Protein AF-A0A2E3DSH6-F1 (afdb_monomer_lite)

Radius of gyration: 25.75 Å; chains: 1; bounding box: 35×32×92 Å

Structure 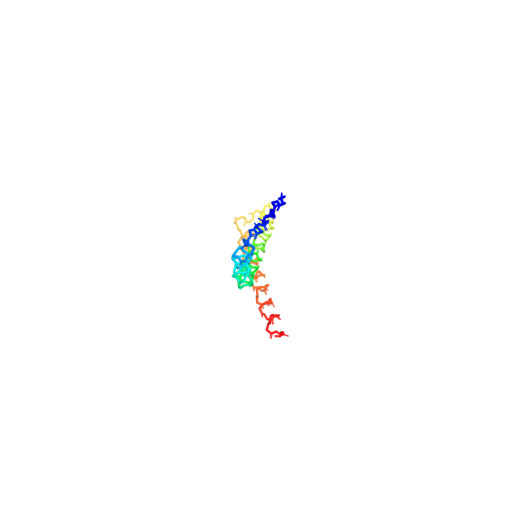(mmCIF, N/CA/C/O backbone):
data_AF-A0A2E3DSH6-F1
#
_entry.id   AF-A0A2E3DSH6-F1
#
loop_
_atom_site.group_PDB
_atom_site.id
_atom_site.type_symbol
_atom_site.label_atom_id
_atom_site.label_alt_id
_atom_site.label_comp_id
_atom_site.label_asym_id
_atom_site.label_entity_id
_atom_site.label_seq_id
_atom_site.pdbx_PDB_ins_code
_atom_site.Cartn_x
_atom_site.Cartn_y
_atom_site.Cartn_z
_atom_site.occupancy
_atom_site.B_iso_or_equiv
_atom_site.auth_seq_id
_atom_site.auth_comp_id
_atom_site.auth_asym_id
_atom_site.auth_atom_id
_atom_site.pdbx_PDB_model_num
ATOM 1 N N . MET A 1 1 ? -2.683 15.500 68.312 1.00 46.47 1 MET A N 1
ATOM 2 C CA . MET A 1 1 ? -3.382 16.031 67.121 1.00 46.47 1 MET A CA 1
ATOM 3 C C . MET A 1 1 ? -2.724 15.409 65.892 1.00 46.47 1 MET A C 1
ATOM 5 O O . MET A 1 1 ? -1.578 15.739 65.632 1.00 46.47 1 MET A O 1
ATOM 9 N N . SER A 1 2 ? -3.354 14.441 65.217 1.00 44.59 2 SER A N 1
ATOM 10 C CA . SER A 1 2 ? -2.751 13.763 64.054 1.00 44.59 2 SER A CA 1
ATOM 11 C C . SER A 1 2 ? -3.420 14.259 62.775 1.00 44.59 2 SER A C 1
ATOM 13 O O . SER A 1 2 ? -4.636 14.134 62.624 1.00 44.59 2 SER A O 1
ATOM 15 N N . ILE A 1 3 ? -2.646 14.890 61.894 1.00 58.66 3 ILE A N 1
ATOM 16 C CA . ILE A 1 3 ? -3.151 15.468 60.646 1.00 58.66 3 ILE A CA 1
ATOM 17 C C . ILE A 1 3 ? -3.355 14.329 59.645 1.00 58.66 3 ILE A C 1
ATOM 19 O O . ILE A 1 3 ? -2.404 13.695 59.191 1.00 58.66 3 ILE A O 1
ATOM 23 N N . LYS A 1 4 ? -4.618 14.067 59.297 1.00 57.69 4 LYS A N 1
ATOM 24 C CA . LYS A 1 4 ? -5.002 13.103 58.264 1.00 57.69 4 LYS A CA 1
ATOM 25 C C . LYS A 1 4 ? -4.696 13.702 56.890 1.00 57.69 4 LYS A C 1
ATOM 27 O O . LYS A 1 4 ? -5.469 14.507 56.375 1.00 57.69 4 LYS A O 1
ATOM 32 N N . VAL A 1 5 ? -3.568 13.312 56.303 1.00 63.97 5 VAL A N 1
ATOM 33 C CA . VAL A 1 5 ? -3.200 13.687 54.931 1.00 63.97 5 VAL A CA 1
ATOM 34 C C . VAL A 1 5 ? -4.174 13.010 53.966 1.00 63.97 5 VAL A C 1
ATOM 36 O O . VAL A 1 5 ? -4.163 11.791 53.792 1.00 63.97 5 VAL A O 1
ATOM 39 N N . ASN A 1 6 ? -5.065 13.803 53.372 1.00 60.03 6 ASN A N 1
ATOM 40 C CA . ASN A 1 6 ? -6.046 13.320 52.412 1.00 60.03 6 ASN A CA 1
ATOM 41 C C . ASN A 1 6 ? -5.396 13.267 51.026 1.00 60.03 6 ASN A C 1
ATOM 43 O O . ASN A 1 6 ? -5.210 14.286 50.365 1.00 60.03 6 ASN A O 1
ATOM 47 N N . ASN A 1 7 ? -4.999 12.066 50.613 1.00 56.34 7 ASN A N 1
ATOM 48 C CA . ASN A 1 7 ? -4.354 11.832 49.331 1.00 56.34 7 ASN A CA 1
ATOM 49 C C . ASN A 1 7 ? -5.411 11.853 48.215 1.00 56.34 7 ASN A C 1
ATOM 51 O O . ASN A 1 7 ? -6.007 10.826 47.879 1.00 56.34 7 ASN A O 1
ATOM 55 N N . SER A 1 8 ? -5.667 13.030 47.647 1.00 52.41 8 SER A N 1
ATOM 56 C CA . SER A 1 8 ? -6.528 13.206 46.478 1.00 52.41 8 SER A CA 1
ATOM 57 C C . SER A 1 8 ? -5.878 12.562 45.252 1.00 52.41 8 SER A C 1
ATOM 59 O O . SER A 1 8 ? -5.158 13.210 44.491 1.00 52.41 8 SER A O 1
ATOM 61 N N . LYS A 1 9 ? -6.129 11.261 45.052 1.00 49.81 9 LYS A N 1
ATOM 62 C CA . LYS A 1 9 ? -5.813 10.571 43.799 1.00 49.81 9 LYS A CA 1
ATOM 63 C C . LYS A 1 9 ? -6.595 11.238 42.672 1.00 49.81 9 LYS A C 1
ATOM 65 O O . LYS A 1 9 ? -7.803 11.055 42.530 1.00 49.81 9 LYS A O 1
ATOM 70 N N . VAL A 1 10 ? -5.873 12.023 41.886 1.00 56.69 10 VAL A N 1
ATOM 71 C CA . VAL A 1 10 ? -6.319 12.672 40.660 1.00 56.69 10 VAL A CA 1
ATOM 72 C C . VAL A 1 10 ? -6.990 11.633 39.751 1.00 56.69 10 VAL A C 1
ATOM 74 O O . VAL A 1 10 ? -6.348 10.771 39.153 1.00 56.69 10 VAL A O 1
ATOM 77 N N . LYS A 1 11 ? -8.320 11.710 39.661 1.00 52.12 11 LYS A N 1
ATOM 78 C CA . LYS A 1 11 ? -9.198 10.851 38.855 1.00 52.12 11 LYS A CA 1
ATOM 79 C C . LYS A 1 11 ? -9.164 11.278 37.374 1.00 52.12 11 LYS A C 1
ATOM 81 O O . LYS A 1 11 ? -10.201 11.528 36.777 1.00 52.12 11 LYS A O 1
ATOM 86 N N . GLN A 1 12 ? -7.972 11.394 36.781 1.00 57.06 12 GLN A N 1
ATOM 87 C CA . GLN A 1 12 ? -7.783 11.803 35.374 1.00 57.06 12 GLN A CA 1
ATOM 88 C C . GLN A 1 12 ? -7.840 10.641 34.363 1.00 57.06 12 GLN A C 1
ATOM 90 O O . GLN A 1 12 ? -7.882 10.866 33.157 1.00 57.06 12 GLN A O 1
ATOM 95 N N . ASN A 1 13 ? -7.918 9.392 34.828 1.00 56.91 13 ASN A N 1
ATOM 96 C CA . ASN A 1 13 ? -7.823 8.218 33.952 1.00 56.91 13 ASN A CA 1
ATOM 97 C C . ASN A 1 13 ? -9.088 7.961 33.094 1.00 56.91 13 ASN A C 1
ATOM 99 O O . ASN A 1 13 ? -9.050 7.218 32.119 1.00 56.91 13 ASN A O 1
ATOM 103 N N . GLY A 1 14 ? -10.226 8.584 33.427 1.00 67.00 14 GLY A N 1
ATOM 104 C CA . GLY A 1 14 ? -11.504 8.327 32.749 1.00 67.00 14 GLY A CA 1
ATOM 105 C C . GLY A 1 14 ? -11.673 9.021 31.393 1.00 67.00 14 GLY A C 1
ATOM 106 O O . GLY A 1 14 ? -12.320 8.466 30.509 1.00 67.00 14 GLY A O 1
ATOM 107 N N . ASN A 1 15 ? -11.098 10.213 31.209 1.00 78.38 15 ASN A N 1
ATOM 108 C CA . ASN A 1 15 ? -11.324 11.020 30.002 1.00 78.38 15 ASN A CA 1
ATOM 109 C C . ASN A 1 15 ? -10.319 10.689 28.895 1.00 78.38 15 ASN A C 1
ATOM 111 O O . ASN A 1 15 ? -10.715 10.497 27.750 1.00 78.38 15 ASN A O 1
ATOM 115 N N . PHE A 1 16 ? -9.039 10.525 29.240 1.00 86.44 16 PHE A N 1
ATOM 116 C CA . PHE A 1 16 ? -8.005 10.126 28.283 1.00 86.44 16 PHE A CA 1
ATOM 117 C C . PHE A 1 16 ? -8.273 8.722 27.726 1.00 86.44 16 PHE A C 1
ATOM 119 O O . PHE A 1 16 ? -8.328 8.537 26.515 1.00 86.44 16 PHE A O 1
ATOM 126 N N . SER A 1 17 ? -8.557 7.747 28.598 1.00 86.12 17 SER A N 1
ATOM 127 C CA . SER A 1 17 ? -8.885 6.380 28.173 1.00 86.12 17 SER A CA 1
ATOM 128 C C . SER A 1 17 ? -10.091 6.333 27.224 1.00 86.12 17 SER A C 1
ATOM 130 O O . SER A 1 17 ? -10.058 5.611 26.227 1.00 86.12 17 SER A O 1
ATOM 132 N N . LYS A 1 18 ? -11.122 7.159 27.464 1.00 86.75 18 LYS A N 1
ATOM 133 C CA . LYS A 1 18 ? -12.259 7.306 26.542 1.00 86.75 18 LYS A CA 1
ATOM 134 C C . LYS A 1 18 ? -11.835 7.871 25.189 1.00 86.75 18 LYS A C 1
ATOM 136 O O . LYS A 1 18 ? -12.212 7.293 24.178 1.00 86.75 18 LYS A O 1
ATOM 141 N N . SER A 1 19 ? -11.026 8.929 25.154 1.00 88.62 19 SER A N 1
ATOM 142 C CA . SER A 1 19 ? -10.523 9.500 23.896 1.00 88.62 19 SER A CA 1
ATOM 143 C C . SER A 1 19 ? -9.675 8.504 23.099 1.00 88.62 19 SER A C 1
ATOM 145 O O . SER A 1 19 ? -9.858 8.382 21.890 1.00 88.62 19 SER A O 1
ATOM 147 N N . ILE A 1 20 ? -8.811 7.729 23.767 1.00 92.00 20 ILE A N 1
ATOM 148 C CA . ILE A 1 20 ? -8.014 6.669 23.129 1.00 92.00 20 ILE A CA 1
ATOM 149 C C . ILE A 1 20 ? -8.935 5.583 22.580 1.00 92.00 20 ILE A C 1
ATOM 151 O O . ILE A 1 20 ? -8.724 5.107 21.468 1.00 92.00 20 ILE A O 1
ATOM 155 N N . LYS A 1 21 ? -9.983 5.210 23.319 1.00 89.75 21 LYS A N 1
ATOM 156 C CA . LYS A 1 21 ? -10.936 4.197 22.868 1.00 89.75 21 LYS A CA 1
ATOM 157 C C . LYS A 1 21 ? -11.778 4.674 21.683 1.00 89.75 21 LYS A C 1
ATOM 159 O O . LYS A 1 21 ? -11.985 3.903 20.753 1.00 89.75 21 LYS A O 1
ATOM 164 N N . SER A 1 22 ? -12.196 5.938 21.665 1.00 88.81 22 SER A N 1
ATOM 165 C CA . SER A 1 22 ? -12.860 6.551 20.508 1.00 88.81 22 SER A CA 1
ATOM 166 C C . SER A 1 22 ? -11.944 6.574 19.284 1.00 88.81 22 SER A C 1
ATOM 168 O O . SER A 1 22 ? -12.364 6.187 18.198 1.00 88.81 22 SER A O 1
ATOM 170 N N . PHE A 1 23 ? -10.673 6.946 19.461 1.00 91.81 23 PHE A N 1
ATOM 171 C CA . PHE A 1 23 ? -9.670 6.912 18.397 1.00 91.81 23 PHE A CA 1
ATOM 172 C C . PHE A 1 23 ? -9.425 5.491 17.875 1.00 91.81 23 PHE A C 1
ATOM 174 O O . PHE A 1 23 ? -9.392 5.280 16.668 1.00 91.81 23 PHE A O 1
ATOM 181 N N . GLN A 1 24 ? -9.334 4.498 18.764 1.00 91.25 24 GLN A N 1
ATOM 182 C CA . GLN A 1 24 ? -9.240 3.086 18.384 1.00 91.25 24 GLN A CA 1
ATOM 183 C C . GLN A 1 24 ? -10.467 2.620 17.601 1.00 91.25 24 GLN A C 1
ATOM 185 O O . GLN A 1 24 ? -10.312 1.886 16.633 1.00 91.25 24 GLN A O 1
ATOM 190 N N . ASN A 1 25 ? -11.671 3.055 17.976 1.00 90.25 25 ASN A N 1
ATOM 191 C CA . ASN A 1 25 ? -12.895 2.716 17.251 1.00 90.25 25 ASN A CA 1
ATOM 192 C C . ASN A 1 25 ? -12.873 3.276 15.819 1.00 90.25 25 ASN A C 1
ATOM 194 O O . ASN A 1 25 ? -13.231 2.576 14.875 1.00 90.25 25 ASN A O 1
ATOM 198 N N . ILE A 1 26 ? -12.401 4.516 15.655 1.00 90.12 26 ILE A N 1
ATOM 199 C CA . ILE A 1 26 ? -12.219 5.157 14.345 1.00 90.12 26 ILE A CA 1
ATOM 200 C C . ILE A 1 26 ? -11.140 4.421 13.539 1.00 90.12 26 ILE A C 1
ATOM 202 O O . ILE A 1 26 ? -11.356 4.088 12.377 1.00 90.12 26 ILE A O 1
ATOM 206 N N . LEU A 1 27 ? -10.003 4.098 14.161 1.00 89.44 27 LEU A N 1
ATOM 207 C CA . LEU A 1 27 ? -8.930 3.314 13.548 1.00 89.44 27 LEU A CA 1
ATOM 208 C C . LEU A 1 27 ? -9.399 1.929 13.109 1.00 89.44 27 LEU A C 1
ATOM 210 O O . LEU A 1 27 ? -9.041 1.502 12.022 1.00 89.44 27 LEU A O 1
ATOM 214 N N . GLN A 1 28 ? -10.193 1.224 13.917 1.00 88.50 28 GLN A N 1
ATOM 215 C CA . GLN A 1 28 ? -10.716 -0.099 13.566 1.00 88.50 28 GLN A CA 1
ATOM 216 C C . GLN A 1 28 ? -11.667 -0.038 12.371 1.00 88.50 28 GLN A C 1
ATOM 218 O O . GLN A 1 28 ? -11.629 -0.927 11.527 1.00 88.50 28 GLN A O 1
ATOM 223 N N . GLN A 1 29 ? -12.477 1.016 12.262 1.00 86.25 29 GLN A N 1
ATOM 224 C CA . GLN A 1 29 ? -13.342 1.231 11.099 1.00 86.25 29 GLN A CA 1
ATOM 225 C C . GLN A 1 29 ? -12.543 1.643 9.854 1.00 86.25 29 GLN A C 1
ATOM 227 O O . GLN A 1 29 ? -12.875 1.233 8.745 1.00 86.25 29 GLN A O 1
ATOM 232 N N . ALA A 1 30 ? -11.464 2.410 10.029 1.00 86.62 30 ALA A N 1
ATOM 233 C CA . ALA A 1 30 ? -10.591 2.841 8.939 1.00 86.62 30 ALA A CA 1
ATOM 234 C C . ALA A 1 30 ? -9.572 1.767 8.510 1.00 86.62 30 ALA A C 1
ATOM 236 O O . ALA A 1 30 ? -9.095 1.796 7.377 1.00 86.62 30 ALA A O 1
ATOM 237 N N . ALA A 1 31 ? -9.235 0.812 9.381 1.00 84.56 31 ALA A N 1
ATOM 238 C CA . ALA A 1 31 ? -8.189 -0.183 9.151 1.00 84.56 31 ALA A CA 1
ATOM 239 C C . ALA A 1 31 ? -8.427 -1.068 7.911 1.00 84.56 31 ALA A C 1
ATOM 241 O O . ALA A 1 31 ? -7.473 -1.267 7.153 1.00 84.56 31 ALA A O 1
ATOM 242 N N . PRO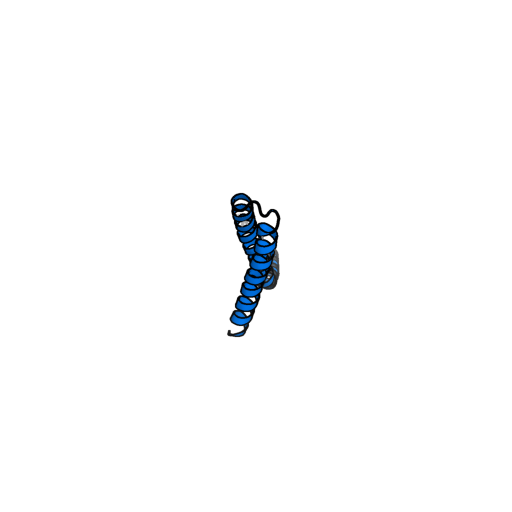 A 1 32 ? -9.646 -1.566 7.621 1.00 82.19 32 PRO A N 1
ATOM 243 C CA . PRO A 1 32 ? -9.913 -2.326 6.399 1.00 82.19 32 PRO A CA 1
ATOM 244 C C . PRO A 1 32 ? -9.677 -1.506 5.125 1.00 82.19 32 PRO A C 1
ATOM 246 O O . PRO A 1 32 ? -9.071 -1.996 4.178 1.00 82.19 32 PRO A O 1
ATOM 249 N N . ALA A 1 33 ? -10.091 -0.236 5.119 1.00 82.69 33 ALA A N 1
ATOM 250 C CA . ALA A 1 33 ? -9.878 0.653 3.979 1.00 82.69 33 ALA A CA 1
ATOM 251 C C . ALA A 1 33 ? -8.393 1.026 3.818 1.00 82.69 33 ALA A C 1
ATOM 253 O O . ALA A 1 33 ? -7.847 0.970 2.718 1.00 82.69 33 ALA A O 1
ATOM 254 N N . ALA A 1 34 ? -7.717 1.349 4.923 1.00 86.19 34 ALA A N 1
ATOM 255 C CA . ALA A 1 34 ? -6.304 1.705 4.933 1.00 86.19 34 ALA A CA 1
ATOM 256 C C . ALA A 1 34 ? -5.417 0.533 4.485 1.00 86.19 34 ALA A C 1
ATOM 258 O O . ALA A 1 34 ? -4.583 0.693 3.597 1.00 86.19 34 ALA A O 1
ATOM 259 N N . SER A 1 35 ? -5.624 -0.659 5.053 1.00 84.75 35 SER A N 1
ATOM 260 C CA . SER A 1 35 ? -4.879 -1.871 4.681 1.00 84.75 35 SER A CA 1
ATOM 261 C C . SER A 1 35 ? -5.037 -2.219 3.202 1.00 84.75 35 SER A C 1
ATOM 263 O O . SER A 1 35 ? -4.059 -2.605 2.561 1.00 84.75 35 SER A O 1
ATOM 265 N N . GLY A 1 36 ? -6.227 -2.002 2.637 1.00 85.19 36 GLY A N 1
ATOM 266 C CA . GLY A 1 36 ? -6.445 -2.143 1.208 1.00 85.19 36 GLY A CA 1
ATOM 267 C C . GLY A 1 36 ? -5.587 -1.180 0.381 1.00 85.19 36 GLY A C 1
ATOM 268 O O . GLY A 1 36 ? -4.836 -1.605 -0.500 1.00 85.19 36 GLY A O 1
ATOM 269 N N . SER A 1 37 ? -5.641 0.111 0.703 1.00 88.75 37 SER A N 1
ATOM 270 C CA . SER A 1 37 ? -4.870 1.143 0.002 1.00 88.75 37 SER A CA 1
ATOM 271 C C . SER A 1 37 ? -3.359 0.907 0.080 1.00 88.75 37 SER A C 1
ATOM 273 O O . SER A 1 37 ? -2.673 0.982 -0.939 1.00 88.75 37 SER A O 1
ATOM 275 N N . TYR A 1 38 ? -2.822 0.561 1.256 1.00 88.12 38 TYR A N 1
ATOM 276 C CA . TYR A 1 38 ? -1.391 0.264 1.397 1.00 88.12 38 TYR A CA 1
ATOM 277 C C . TYR A 1 38 ? -0.973 -0.992 0.621 1.00 88.12 38 TYR A C 1
ATOM 279 O O . TYR A 1 38 ? 0.127 -1.021 0.069 1.00 88.12 38 TYR A O 1
ATOM 287 N N . GLY A 1 39 ? -1.849 -1.995 0.511 1.00 89.56 39 GLY A N 1
ATOM 288 C CA . GLY A 1 39 ? -1.620 -3.167 -0.337 1.00 89.56 39 GLY A CA 1
ATOM 289 C C . GLY A 1 39 ? -1.509 -2.813 -1.823 1.00 89.56 39 GLY A C 1
ATOM 290 O O . GLY A 1 39 ? -0.605 -3.302 -2.503 1.00 89.56 39 GLY A O 1
ATOM 291 N N . LEU A 1 40 ? -2.368 -1.912 -2.316 1.00 89.12 40 LEU A N 1
ATOM 292 C CA . LEU A 1 40 ? -2.282 -1.389 -3.685 1.00 89.12 40 LEU A CA 1
ATOM 293 C C . LEU A 1 40 ? -0.965 -0.655 -3.929 1.00 89.12 40 LEU A C 1
ATOM 295 O O . LEU A 1 40 ? -0.261 -0.967 -4.888 1.00 89.12 40 LEU A O 1
ATOM 299 N N . ILE A 1 41 ? -0.624 0.292 -3.047 1.00 91.50 41 ILE A N 1
ATOM 300 C CA . ILE A 1 41 ? 0.619 1.066 -3.142 1.00 91.50 41 ILE A CA 1
ATOM 301 C C . ILE A 1 41 ? 1.827 0.126 -3.182 1.00 91.50 41 ILE A C 1
ATOM 303 O O . ILE A 1 41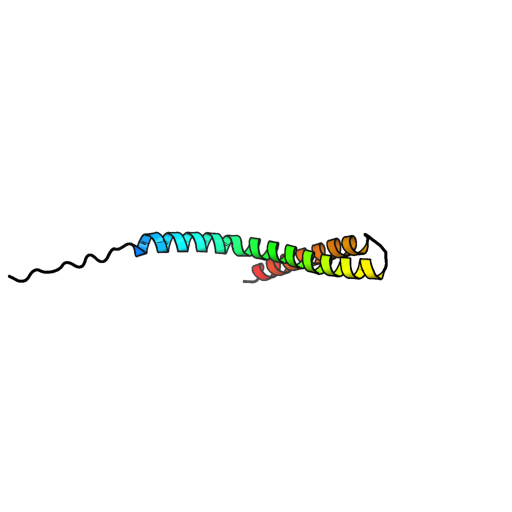 ? 2.690 0.286 -4.042 1.00 91.50 41 ILE A O 1
ATOM 307 N N . ALA A 1 42 ? 1.875 -0.872 -2.293 1.00 91.56 42 ALA A N 1
ATOM 308 C CA . ALA A 1 42 ? 2.984 -1.818 -2.222 1.00 91.56 42 ALA A CA 1
ATOM 309 C C . ALA A 1 42 ? 3.113 -2.648 -3.507 1.00 91.56 42 ALA A C 1
ATOM 311 O O . ALA A 1 42 ? 4.213 -2.772 -4.043 1.00 91.56 42 ALA A O 1
ATOM 312 N N . SER A 1 43 ? 1.995 -3.160 -4.034 1.00 90.06 43 SER A N 1
ATOM 313 C CA . SER A 1 43 ? 1.972 -3.892 -5.305 1.00 90.06 43 SER A CA 1
ATOM 314 C C . SER A 1 43 ? 2.508 -3.031 -6.451 1.00 90.06 43 SER A C 1
ATOM 316 O O . SER A 1 43 ? 3.437 -3.430 -7.151 1.00 90.06 43 SER A O 1
ATOM 318 N N . ILE A 1 44 ? 1.981 -1.813 -6.602 1.00 90.75 44 ILE A N 1
ATOM 319 C CA . ILE A 1 44 ? 2.391 -0.891 -7.665 1.00 90.75 44 ILE A CA 1
ATOM 320 C C . ILE A 1 44 ? 3.885 -0.575 -7.557 1.00 90.75 44 ILE A C 1
ATOM 322 O O . ILE A 1 44 ? 4.577 -0.614 -8.568 1.00 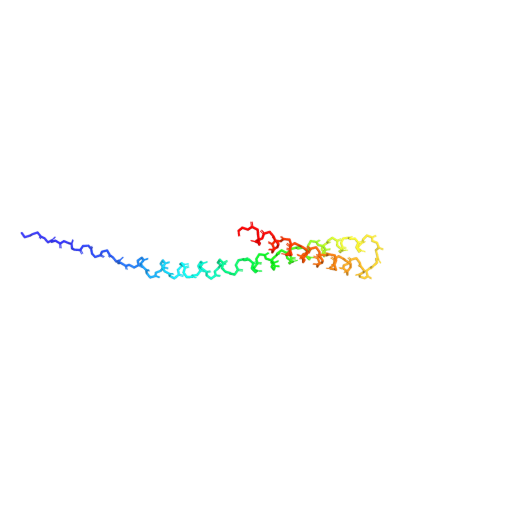90.75 44 ILE A O 1
ATOM 326 N N . LEU A 1 45 ? 4.405 -0.316 -6.354 1.00 91.19 45 LEU A N 1
ATOM 327 C CA . LEU A 1 45 ? 5.831 -0.048 -6.131 1.00 91.19 45 LEU A CA 1
ATOM 328 C C . LEU A 1 45 ? 6.722 -1.228 -6.533 1.00 91.19 45 LEU A C 1
ATOM 330 O O . LEU A 1 45 ? 7.721 -1.030 -7.222 1.00 91.19 45 LEU A O 1
ATOM 334 N N . ILE A 1 46 ? 6.352 -2.447 -6.136 1.00 90.25 46 ILE A N 1
ATOM 335 C CA . ILE A 1 46 ? 7.110 -3.664 -6.455 1.00 90.25 46 ILE A CA 1
ATOM 336 C C . ILE A 1 46 ? 7.135 -3.896 -7.967 1.00 90.25 46 ILE A C 1
ATOM 338 O O . ILE A 1 46 ? 8.203 -4.100 -8.547 1.00 90.25 46 ILE A O 1
ATOM 342 N N . PHE A 1 47 ? 5.979 -3.812 -8.624 1.00 88.56 47 PHE A N 1
ATOM 343 C CA . PHE A 1 47 ? 5.889 -4.007 -10.068 1.00 88.56 47 PHE A CA 1
ATOM 344 C C . PHE A 1 47 ? 6.499 -2.857 -10.870 1.00 88.56 47 PHE A C 1
ATOM 346 O O . PHE A 1 47 ? 7.041 -3.094 -11.944 1.00 88.56 47 PHE A O 1
ATOM 353 N N . MET A 1 48 ? 6.464 -1.627 -10.361 1.00 87.81 48 MET A N 1
ATOM 354 C CA . MET A 1 48 ? 7.145 -0.486 -10.972 1.00 87.81 48 MET A CA 1
ATOM 355 C C . MET A 1 48 ? 8.663 -0.661 -10.912 1.00 87.81 48 MET A C 1
ATOM 357 O O . MET A 1 48 ? 9.348 -0.437 -11.910 1.00 87.81 48 MET A O 1
ATOM 361 N N . PHE A 1 49 ? 9.193 -1.103 -9.768 1.00 87.81 49 PHE A N 1
ATOM 362 C CA . PHE A 1 49 ? 10.616 -1.398 -9.620 1.00 87.81 49 PHE A CA 1
ATOM 363 C C . PHE A 1 49 ? 11.049 -2.529 -10.561 1.00 87.81 49 PHE A C 1
ATOM 365 O O . PHE A 1 49 ? 12.042 -2.398 -11.278 1.00 87.81 49 PHE A O 1
ATOM 372 N N . LEU A 1 50 ? 10.257 -3.602 -10.627 1.00 86.38 50 LEU A N 1
ATOM 373 C CA . LEU A 1 50 ? 10.512 -4.738 -11.509 1.00 86.38 50 LEU A CA 1
ATOM 374 C C . LEU A 1 50 ? 10.382 -4.363 -12.995 1.00 86.38 50 LEU A C 1
ATOM 376 O O . LEU A 1 50 ? 11.223 -4.739 -13.806 1.00 86.38 50 LEU A O 1
ATOM 380 N N . GLY A 1 51 ? 9.374 -3.564 -13.343 1.00 84.06 51 GLY A N 1
ATOM 381 C CA . GLY A 1 51 ? 9.152 -3.051 -14.692 1.00 84.06 51 GLY A CA 1
ATOM 382 C C . GLY A 1 51 ? 10.314 -2.190 -15.167 1.00 84.06 51 GLY A C 1
ATOM 383 O O . GLY A 1 51 ? 10.785 -2.381 -16.281 1.00 84.06 51 GLY A O 1
ATOM 384 N N . ARG A 1 52 ? 10.851 -1.321 -14.300 1.00 82.19 52 ARG A N 1
ATOM 385 C CA . ARG A 1 52 ? 12.048 -0.521 -14.599 1.00 82.19 52 ARG A CA 1
ATOM 386 C C . ARG A 1 52 ? 13.296 -1.385 -14.790 1.00 82.19 52 ARG A C 1
ATOM 388 O O . ARG A 1 52 ? 14.109 -1.083 -15.658 1.00 82.19 52 ARG A O 1
ATOM 395 N N . TYR A 1 53 ? 13.451 -2.452 -14.005 1.00 83.19 53 TYR A N 1
ATOM 396 C CA . TYR A 1 53 ? 14.563 -3.393 -14.165 1.00 83.19 53 TYR A CA 1
ATOM 397 C C . TYR A 1 53 ? 14.516 -4.106 -15.527 1.00 83.19 53 TYR A C 1
ATOM 399 O O . TYR A 1 53 ? 15.530 -4.205 -16.214 1.00 83.19 53 TYR A O 1
ATOM 407 N N . ILE A 1 54 ? 13.324 -4.536 -15.947 1.00 78.81 54 ILE A N 1
ATOM 408 C CA . ILE A 1 54 ? 13.093 -5.173 -17.251 1.00 78.81 54 ILE A CA 1
ATOM 409 C C . ILE A 1 54 ? 13.316 -4.174 -18.396 1.00 78.81 54 ILE A C 1
ATOM 411 O O . ILE A 1 54 ? 13.992 -4.499 -19.369 1.00 78.81 54 ILE A O 1
ATOM 415 N N . ASP A 1 55 ? 12.809 -2.946 -18.267 1.00 75.19 55 ASP A N 1
ATOM 416 C CA . ASP A 1 55 ? 12.951 -1.891 -19.281 1.00 75.19 55 ASP A CA 1
ATOM 417 C C . ASP A 1 55 ? 14.426 -1.594 -19.588 1.00 75.19 55 ASP A C 1
ATOM 419 O O . ASP A 1 55 ? 14.825 -1.456 -20.745 1.00 75.19 55 ASP A O 1
ATOM 423 N N . ASN A 1 56 ? 15.258 -1.584 -18.542 1.00 73.88 56 ASN A N 1
ATOM 424 C CA . ASN A 1 56 ? 16.693 -1.346 -18.651 1.00 73.88 56 ASN A CA 1
ATOM 425 C C . ASN A 1 56 ? 17.439 -2.500 -19.346 1.00 73.88 56 ASN A C 1
ATOM 427 O O . ASN A 1 56 ? 18.488 -2.277 -19.946 1.00 73.88 56 ASN A O 1
ATOM 431 N N . HIS A 1 57 ? 16.905 -3.725 -19.283 1.00 72.88 57 HIS A N 1
ATOM 432 C CA . HIS A 1 57 ? 17.480 -4.893 -19.952 1.00 72.88 57 HIS A CA 1
ATOM 433 C C . HIS A 1 57 ? 17.075 -5.013 -21.419 1.00 72.88 57 HIS A C 1
ATOM 435 O O . HIS A 1 57 ? 17.896 -5.426 -22.235 1.00 72.88 57 HIS A O 1
ATOM 441 N N . PHE A 1 58 ? 15.838 -4.655 -21.763 1.00 70.62 58 PHE A N 1
ATOM 442 C CA . PHE A 1 58 ? 15.325 -4.834 -23.120 1.00 70.62 58 PHE A CA 1
ATOM 443 C C . PHE A 1 58 ? 15.341 -3.554 -23.978 1.00 70.62 58 PHE A C 1
ATOM 445 O O . PHE A 1 58 ? 15.053 -3.634 -25.169 1.00 70.62 58 PHE A O 1
ATOM 452 N N . ASN A 1 59 ? 15.698 -2.388 -23.418 1.00 65.00 59 ASN A N 1
ATOM 453 C CA . ASN A 1 59 ? 15.725 -1.096 -24.129 1.00 65.00 59 ASN A CA 1
ATOM 454 C C . ASN A 1 59 ? 14.359 -0.684 -24.732 1.00 65.00 59 ASN A C 1
ATOM 456 O O . ASN A 1 59 ? 14.296 0.100 -25.674 1.00 65.00 59 ASN A O 1
ATOM 460 N N . ILE A 1 60 ? 13.247 -1.199 -24.191 1.00 66.25 60 ILE A N 1
ATOM 461 C CA . ILE A 1 60 ? 11.877 -0.991 -24.712 1.00 66.25 60 ILE A CA 1
ATOM 462 C C . ILE A 1 60 ? 11.194 0.192 -24.003 1.00 66.25 60 ILE A C 1
ATOM 464 O O . ILE A 1 60 ? 9.970 0.236 -23.867 1.00 66.25 60 ILE A O 1
ATOM 468 N N . ALA A 1 61 ? 11.975 1.160 -23.521 1.00 65.94 61 ALA A N 1
ATOM 469 C CA . ALA A 1 61 ? 11.437 2.233 -22.700 1.00 65.94 61 ALA A CA 1
ATOM 470 C C . ALA A 1 61 ? 10.358 3.026 -23.462 1.00 65.94 61 ALA A C 1
ATOM 472 O O . ALA A 1 61 ? 10.638 3.493 -24.570 1.00 65.94 61 ALA A O 1
ATOM 473 N N . PRO A 1 62 ? 9.130 3.188 -22.912 1.00 68.31 62 PRO A N 1
ATOM 474 C CA . PRO A 1 62 ? 8.705 2.973 -21.518 1.00 68.31 62 PRO A CA 1
ATOM 475 C C . PRO A 1 62 ? 7.712 1.799 -21.310 1.00 68.31 62 PRO A C 1
ATOM 477 O O . PRO A 1 62 ? 6.879 1.833 -20.396 1.00 68.31 62 PRO A O 1
ATOM 480 N N . LEU A 1 63 ? 7.719 0.780 -22.176 1.00 76.88 63 LEU A N 1
ATOM 481 C CA . LEU A 1 63 ? 6.712 -0.292 -22.166 1.00 76.88 63 LEU A CA 1
ATOM 482 C C . LEU A 1 63 ? 6.808 -1.200 -20.930 1.00 76.88 63 LEU A C 1
ATOM 484 O O . LEU A 1 63 ? 5.771 -1.637 -20.428 1.00 76.88 63 LEU A O 1
ATOM 488 N N . GLY A 1 64 ? 8.009 -1.452 -20.394 1.00 78.25 64 GLY A N 1
ATOM 489 C CA . GLY A 1 64 ? 8.191 -2.310 -19.216 1.00 78.25 64 GLY A CA 1
ATOM 490 C C . GLY A 1 64 ? 7.548 -1.735 -17.952 1.00 78.25 64 GLY A C 1
ATOM 491 O O . GLY A 1 64 ? 6.873 -2.445 -17.204 1.00 78.25 64 GLY A O 1
ATOM 492 N N . ILE A 1 65 ? 7.688 -0.425 -17.743 1.00 80.69 65 ILE A N 1
ATOM 493 C CA . ILE A 1 65 ? 7.068 0.290 -16.619 1.00 80.69 65 IL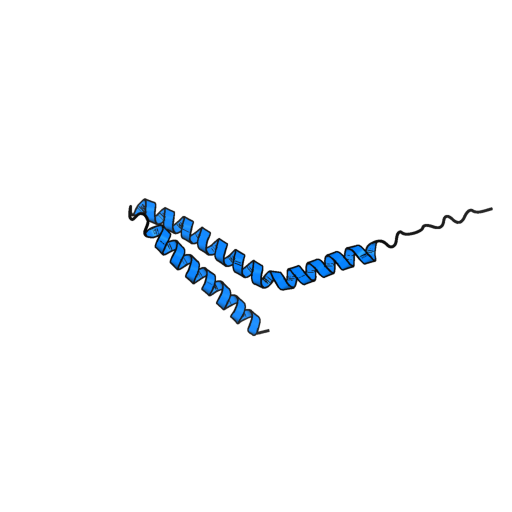E A CA 1
ATOM 494 C C . ILE A 1 65 ? 5.549 0.372 -16.804 1.00 80.69 65 ILE A C 1
ATOM 496 O O . ILE A 1 65 ? 4.812 0.179 -15.839 1.00 80.69 65 ILE A O 1
ATOM 500 N N . LEU A 1 66 ? 5.071 0.606 -18.032 1.00 85.69 66 LEU A N 1
ATOM 501 C CA . LEU A 1 66 ? 3.640 0.692 -18.328 1.00 85.69 66 LEU A CA 1
ATOM 502 C C . LEU A 1 66 ? 2.924 -0.649 -18.094 1.00 85.69 66 LEU A C 1
ATOM 504 O O . LEU A 1 66 ? 1.892 -0.691 -17.422 1.00 85.69 66 LEU A O 1
ATOM 508 N N . CYS A 1 67 ? 3.506 -1.753 -18.574 1.00 85.31 67 CYS A N 1
ATOM 509 C CA . CYS A 1 67 ? 3.011 -3.101 -18.293 1.00 85.31 67 CYS A CA 1
ATOM 510 C C . CYS A 1 67 ? 3.112 -3.443 -16.804 1.00 85.31 67 CYS A C 1
ATOM 512 O O . CYS A 1 67 ? 2.147 -3.946 -16.234 1.00 85.31 67 CYS A O 1
ATOM 514 N N . GLY A 1 68 ? 4.239 -3.137 -16.151 1.00 85.00 68 GLY A N 1
ATOM 515 C CA . GLY A 1 68 ? 4.404 -3.347 -14.712 1.00 85.00 68 GLY A CA 1
ATOM 516 C C . GLY A 1 68 ? 3.332 -2.619 -13.902 1.00 85.00 68 GLY A C 1
ATOM 517 O O . GLY A 1 68 ? 2.712 -3.209 -13.023 1.00 85.00 68 GLY A O 1
ATOM 518 N N . LEU A 1 69 ? 3.029 -1.368 -14.245 1.00 88.31 69 LEU A N 1
ATOM 519 C CA . LEU A 1 69 ? 1.999 -0.587 -13.569 1.00 88.31 69 LEU A CA 1
ATOM 520 C C . LEU A 1 69 ? 0.598 -1.178 -13.777 1.00 88.31 69 LEU A C 1
ATOM 522 O O . LEU A 1 69 ? -0.139 -1.316 -12.802 1.00 88.31 69 LEU A O 1
ATOM 526 N N . LEU A 1 70 ? 0.242 -1.582 -15.002 1.00 89.81 70 LEU A N 1
ATOM 527 C CA . LEU A 1 70 ? -1.041 -2.242 -15.276 1.00 89.81 70 LEU A CA 1
ATOM 528 C C . LEU A 1 70 ? -1.179 -3.567 -14.521 1.00 89.81 70 LEU A C 1
ATOM 530 O O . LEU A 1 70 ? -2.197 -3.808 -13.874 1.00 89.81 70 LEU A O 1
ATOM 534 N N . VAL A 1 71 ? -0.148 -4.412 -14.555 1.00 88.62 71 VAL A N 1
ATOM 535 C CA . VAL A 1 71 ? -0.150 -5.703 -13.855 1.00 88.62 71 VAL A CA 1
ATOM 536 C C . VAL A 1 71 ? -0.197 -5.497 -12.339 1.00 88.62 71 VAL A C 1
ATOM 538 O O . VAL A 1 71 ? -1.006 -6.131 -11.664 1.00 88.62 71 VAL A O 1
ATOM 541 N N . GLY A 1 72 ? 0.600 -4.572 -11.799 1.00 89.31 72 GLY A N 1
ATOM 542 C CA . GLY A 1 72 ? 0.616 -4.236 -10.375 1.00 89.31 72 GLY A CA 1
ATOM 543 C C . GLY A 1 72 ? -0.714 -3.670 -9.879 1.00 89.31 72 GLY A C 1
ATOM 544 O O . GLY A 1 72 ? -1.135 -3.995 -8.765 1.00 89.31 72 GLY A O 1
ATOM 545 N N . LEU A 1 73 ? -1.409 -2.895 -10.718 1.00 90.62 73 LEU A N 1
ATOM 546 C CA . LEU A 1 73 ? -2.769 -2.426 -10.463 1.00 90.62 73 LEU A CA 1
ATOM 547 C C . LEU A 1 73 ? -3.745 -3.610 -10.394 1.00 90.62 73 LEU A C 1
ATOM 549 O O . LEU A 1 73 ? -4.442 -3.763 -9.395 1.00 90.62 73 LEU A O 1
ATOM 553 N N . VAL A 1 74 ? -3.760 -4.481 -11.409 1.00 90.50 74 VAL A N 1
ATOM 554 C CA . VAL A 1 74 ? -4.662 -5.646 -11.458 1.00 90.50 74 VAL A CA 1
ATOM 555 C C . VAL A 1 74 ? -4.422 -6.592 -10.277 1.00 90.50 74 VAL A C 1
ATOM 557 O O . VAL A 1 74 ? -5.381 -6.972 -9.605 1.00 90.50 74 VAL A O 1
ATOM 560 N N . ILE A 1 75 ? -3.163 -6.927 -9.967 1.00 88.12 75 ILE A N 1
ATOM 561 C CA . ILE A 1 75 ? -2.810 -7.752 -8.797 1.00 88.12 75 ILE A CA 1
ATOM 562 C C . ILE A 1 75 ? -3.249 -7.071 -7.499 1.00 88.12 75 ILE A C 1
ATOM 564 O O . ILE A 1 75 ? -3.818 -7.719 -6.620 1.00 88.12 75 ILE A O 1
ATOM 568 N N . GLY A 1 76 ? -3.010 -5.766 -7.369 1.00 87.44 76 GLY A N 1
ATOM 569 C CA . GLY A 1 76 ? -3.378 -5.024 -6.173 1.00 87.44 76 GLY A CA 1
ATOM 570 C C . GLY A 1 76 ? -4.890 -5.062 -5.933 1.00 87.44 76 GLY A C 1
ATOM 571 O O . GLY A 1 76 ? -5.341 -5.382 -4.832 1.00 87.44 76 GLY A O 1
ATOM 572 N N . PHE A 1 77 ? -5.684 -4.783 -6.969 1.00 88.00 77 PHE A N 1
ATOM 573 C CA . PHE A 1 77 ? -7.144 -4.857 -6.896 1.00 88.00 77 PHE A CA 1
ATOM 574 C C . PHE A 1 77 ? -7.635 -6.286 -6.645 1.00 88.00 77 PHE A C 1
ATOM 576 O O . PHE A 1 77 ? -8.581 -6.484 -5.882 1.00 88.00 77 PHE A O 1
ATOM 583 N N . TYR A 1 78 ? -6.972 -7.294 -7.213 1.00 85.94 78 TYR A N 1
ATOM 584 C CA . TYR A 1 78 ? -7.271 -8.694 -6.924 1.00 85.94 78 TYR A CA 1
ATOM 585 C C . TYR A 1 78 ? -7.093 -9.014 -5.433 1.00 85.94 78 TYR A C 1
ATOM 587 O O . TYR A 1 78 ? -7.951 -9.665 -4.831 1.00 85.94 78 TYR A O 1
ATOM 595 N N . GLN A 1 79 ? -6.028 -8.498 -4.810 1.00 83.19 79 GLN A N 1
ATOM 596 C CA . GLN A 1 79 ? -5.805 -8.625 -3.371 1.00 83.19 79 GLN A CA 1
ATOM 597 C C . GLN A 1 79 ? -6.972 -8.014 -2.578 1.00 83.19 79 GLN A C 1
ATOM 599 O O . GLN A 1 79 ? -7.484 -8.660 -1.665 1.00 83.19 79 GLN A O 1
ATOM 604 N N . LEU A 1 80 ? -7.435 -6.816 -2.958 1.00 83.56 80 LEU A N 1
ATOM 605 C CA . LEU A 1 80 ? -8.575 -6.147 -2.318 1.00 83.56 80 LEU A CA 1
ATOM 606 C C . LEU A 1 80 ? -9.851 -6.978 -2.383 1.00 83.56 80 LEU A C 1
ATOM 608 O O . LEU A 1 80 ? -10.500 -7.200 -1.362 1.00 83.56 80 LEU A O 1
ATOM 612 N N . ILE A 1 81 ? -10.192 -7.457 -3.578 1.00 82.00 81 ILE A N 1
ATOM 613 C CA . ILE A 1 81 ? -11.394 -8.258 -3.813 1.00 82.00 81 ILE A CA 1
ATOM 614 C C . ILE A 1 81 ? -11.320 -9.552 -3.007 1.00 82.00 81 ILE A C 1
ATOM 616 O O . ILE A 1 81 ? -12.294 -9.928 -2.358 1.00 82.00 81 ILE A O 1
ATOM 620 N N . LYS A 1 82 ? -10.153 -10.204 -2.980 1.00 79.06 82 LYS A N 1
ATOM 621 C CA . LYS A 1 82 ? -9.930 -11.412 -2.184 1.00 79.06 82 LYS A CA 1
ATOM 622 C C . LYS A 1 82 ? -10.133 -11.152 -0.689 1.00 79.06 82 LYS A C 1
ATOM 624 O O . LYS A 1 82 ? -10.777 -11.959 -0.025 1.00 79.06 82 LYS A O 1
ATOM 629 N N . ILE A 1 83 ? -9.610 -10.043 -0.160 1.00 76.81 83 ILE A N 1
ATOM 630 C CA . ILE A 1 83 ? -9.761 -9.662 1.255 1.00 76.81 83 ILE A CA 1
ATOM 631 C C . ILE A 1 83 ? -11.228 -9.359 1.578 1.00 76.81 83 ILE A C 1
ATOM 633 O O . ILE A 1 83 ? -11.743 -9.835 2.589 1.00 76.81 83 ILE A O 1
ATOM 637 N N . P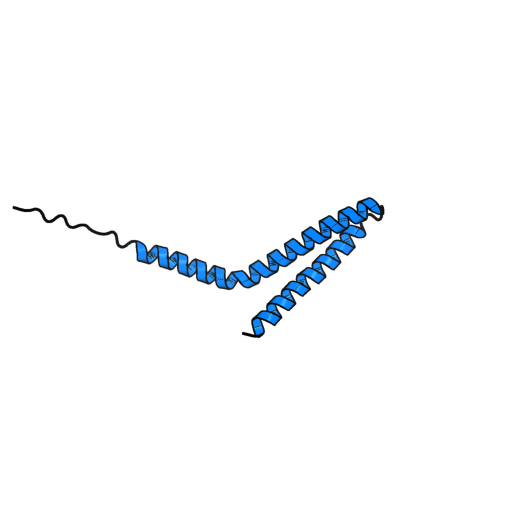HE A 1 84 ? -11.913 -8.619 0.705 1.00 73.50 84 PHE A N 1
ATOM 638 C CA . PHE A 1 84 ? -13.331 -8.306 0.861 1.00 73.50 84 PHE A CA 1
ATOM 639 C C . PHE A 1 84 ? -14.198 -9.573 0.835 1.00 73.50 84 PHE A C 1
ATOM 641 O O . PHE A 1 84 ? -15.064 -9.757 1.687 1.00 73.50 84 PHE A O 1
ATOM 648 N N . HIS A 1 85 ? -13.910 -10.497 -0.084 1.00 68.94 85 HIS A N 1
ATOM 649 C CA . HIS A 1 85 ? -14.602 -11.781 -0.168 1.00 68.94 85 HIS A CA 1
ATOM 650 C C . HIS A 1 85 ? -14.344 -12.661 1.069 1.00 68.94 85 HIS A C 1
ATOM 652 O O . HIS A 1 85 ? -15.253 -13.340 1.539 1.00 68.94 85 HIS A O 1
ATOM 658 N N . ILE A 1 86 ? -13.130 -12.628 1.633 1.00 66.44 86 ILE A N 1
ATOM 659 C CA . ILE A 1 86 ? -12.791 -13.344 2.874 1.00 66.44 86 ILE A CA 1
ATOM 660 C C . ILE A 1 86 ? -13.551 -12.782 4.089 1.00 66.44 86 ILE A C 1
ATOM 662 O O . ILE A 1 86 ? -13.965 -13.554 4.953 1.00 66.44 86 ILE A O 1
ATOM 666 N N . GLN A 1 87 ? -13.739 -11.459 4.163 1.00 61.91 87 GLN A N 1
ATOM 667 C CA . GLN A 1 87 ? -14.454 -10.792 5.261 1.00 61.91 87 GLN A CA 1
ATOM 668 C C . GLN A 1 87 ? -15.924 -11.223 5.337 1.00 61.91 87 GLN A C 1
ATOM 670 O O . GLN A 1 87 ? -16.457 -11.378 6.428 1.00 61.91 87 GLN A O 1
ATOM 675 N N . ASN A 1 88 ? -16.549 -11.505 4.192 1.00 55.78 88 ASN A N 1
ATOM 676 C CA . ASN A 1 88 ? -17.967 -11.858 4.100 1.00 55.78 88 ASN A CA 1
ATOM 677 C C . ASN A 1 88 ? -18.294 -13.306 4.534 1.00 55.78 88 ASN A C 1
ATOM 679 O O . ASN A 1 88 ? -19.418 -13.766 4.349 1.00 55.78 88 ASN A O 1
ATOM 683 N N . LYS A 1 89 ? -17.308 -14.050 5.061 1.00 50.69 89 LYS A N 1
ATOM 684 C CA . LYS A 1 89 ? -17.444 -15.455 5.484 1.00 50.69 89 LYS A CA 1
ATOM 685 C C . LYS A 1 89 ? -17.343 -15.671 7.004 1.00 50.69 89 LYS A C 1
ATOM 687 O O . LYS A 1 89 ? -17.194 -16.819 7.425 1.00 50.69 89 LYS A O 1
ATOM 692 N N . LYS A 1 90 ? -17.380 -14.602 7.805 1.00 45.94 90 LYS A N 1
ATOM 693 C CA . LYS A 1 90 ? -17.425 -14.652 9.275 1.00 45.94 90 LYS A CA 1
ATOM 694 C C . LYS A 1 90 ? -18.781 -14.225 9.808 1.00 45.94 90 LYS A C 1
ATOM 696 O O . LYS A 1 90 ? -19.294 -13.201 9.314 1.00 45.94 90 LYS A O 1
#

pLDDT: mean 78.23, std 13.45, range [44.59, 92.0]

Foldseek 3Di:
DDDDDDPPPPPPCPPVVVVVVVVVVVCVVCVLVVVLVVLLVVLLVVLQVVLVVVCVVPVPPPVSNVVSNVVSNVVSVVVSVVVVVVVVPD

Sequence (90 aa):
MSIKVNNSKVKQNGNFSKSIKSFQNILQQAAPAASGSYGLIASILIFMFLGRYIDNHFNIAPLGILCGLLVGLVIGFYQLIKIFHIQNKK

Secondary structure (DSSP, 8-state):
------------HHHHHHHHHHHHHHHHHHHHHHHHHHHHHHHHHHHHHHHHHHHHHHT-TTHHHHHHHHHHHHHHHHHHHHHHHHHTT-